Protein AF-A0A085L939-F1 (afdb_monomer_lite)

Secondary structure (DSSP, 8-state):
-EEEEEEEEETTEEEEEEEE---S-------------------TTTTS--EEEEEEEE-TTS-EEEE----HHHHHHHHHHHHHHHHHH--

pLDDT: mean 78.15, std 19.43, range [39.0, 96.56]

Radius of gyration: 18.47 Å; chains: 1; bounding box: 44×24×51 Å

Structure (mmCIF, N/CA/C/O backbone):
data_AF-A0A085L939-F1
#
_entry.id   AF-A0A085L939-F1
#
loop_
_atom_site.group_PDB
_atom_site.id
_atom_site.type_symbol
_atom_site.label_atom_id
_atom_site.label_alt_id
_atom_site.label_comp_id
_atom_site.label_asym_id
_atom_site.label_entity_id
_atom_site.label_seq_id
_atom_site.pdbx_PDB_ins_code
_atom_site.Cartn_x
_atom_site.Cartn_y
_atom_site.Cartn_z
_atom_site.occupancy
_atom_site.B_iso_or_equiv
_atom_site.auth_seq_id
_atom_site.auth_comp_id
_atom_site.auth_asym_id
_atom_site.auth_atom_id
_atom_site.pdbx_PDB_model_num
ATOM 1 N N . ASP A 1 1 ? -2.758 -5.097 -17.715 1.00 75.19 1 ASP A N 1
ATOM 2 C CA . ASP A 1 1 ? -3.454 -5.599 -16.501 1.00 75.19 1 ASP A CA 1
ATOM 3 C C . ASP A 1 1 ? -2.642 -5.243 -15.257 1.00 75.19 1 ASP A C 1
ATOM 5 O O . ASP A 1 1 ? -1.437 -5.070 -15.381 1.00 75.19 1 ASP A O 1
ATOM 9 N N . PHE A 1 2 ? -3.277 -5.136 -14.084 1.00 84.38 2 PHE A N 1
ATOM 10 C CA . PHE A 1 2 ? -2.581 -4.901 -12.809 1.00 84.38 2 PHE A CA 1
ATOM 11 C C . PHE A 1 2 ? -2.433 -6.200 -12.019 1.00 84.38 2 PHE A C 1
ATOM 13 O O . PHE A 1 2 ? -3.376 -6.994 -11.939 1.00 84.38 2 PHE A O 1
ATOM 20 N N . PHE A 1 3 ? -1.284 -6.385 -11.375 1.00 88.88 3 PHE A N 1
ATOM 21 C CA . PHE A 1 3 ? -1.022 -7.532 -10.507 1.00 88.88 3 PHE A CA 1
ATOM 22 C C . PHE A 1 3 ? -0.535 -7.051 -9.148 1.00 88.88 3 PHE A C 1
ATOM 24 O O . PHE A 1 3 ? 0.301 -6.157 -9.074 1.00 88.88 3 PHE A O 1
ATOM 31 N N . ILE A 1 4 ? -1.050 -7.655 -8.075 1.00 91.81 4 ILE A N 1
ATOM 32 C CA . ILE A 1 4 ? -0.571 -7.374 -6.720 1.00 91.81 4 ILE A CA 1
ATOM 33 C C . ILE A 1 4 ? 0.830 -7.966 -6.589 1.00 91.81 4 ILE A C 1
ATOM 35 O O . ILE A 1 4 ? 0.998 -9.182 -6.722 1.00 91.81 4 ILE A O 1
ATOM 39 N N . VAL A 1 5 ? 1.812 -7.108 -6.335 1.00 91.38 5 VAL A N 1
ATOM 40 C CA . VAL A 1 5 ? 3.207 -7.506 -6.126 1.00 91.38 5 VAL A CA 1
ATOM 41 C C . VAL A 1 5 ? 3.562 -7.610 -4.653 1.00 91.38 5 VAL A C 1
ATOM 43 O O . VAL A 1 5 ? 4.389 -8.445 -4.298 1.00 91.38 5 VAL A O 1
ATOM 46 N N . ASP A 1 6 ? 2.905 -6.820 -3.801 1.00 92.25 6 ASP A N 1
ATOM 47 C CA . ASP A 1 6 ? 3.156 -6.826 -2.363 1.00 92.25 6 ASP A CA 1
ATOM 48 C C . ASP A 1 6 ? 1.934 -6.379 -1.541 1.00 92.25 6 ASP A C 1
ATOM 50 O O . ASP A 1 6 ? 1.008 -5.739 -2.050 1.00 92.25 6 ASP A O 1
ATOM 54 N N . GLU A 1 7 ? 1.930 -6.721 -0.251 1.00 94.06 7 GLU A N 1
ATOM 55 C CA . GLU A 1 7 ? 0.885 -6.377 0.715 1.00 94.06 7 GLU A CA 1
ATOM 56 C C . GLU A 1 7 ? 1.480 -5.762 1.989 1.00 94.06 7 GLU A C 1
ATOM 58 O O . GLU A 1 7 ? 2.227 -6.390 2.742 1.00 94.06 7 GLU A O 1
ATOM 63 N N . LEU A 1 8 ? 1.065 -4.534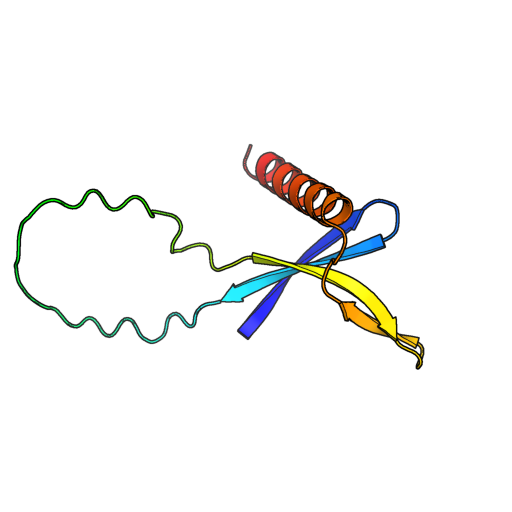 2.293 1.00 94.31 8 LEU A N 1
ATOM 64 C CA . LEU A 1 8 ? 1.614 -3.719 3.373 1.00 94.31 8 LEU A CA 1
ATOM 65 C C . LEU A 1 8 ? 0.614 -3.611 4.526 1.00 94.31 8 LEU A C 1
ATOM 67 O O . LEU A 1 8 ? -0.603 -3.599 4.331 1.00 94.31 8 LEU A O 1
ATOM 71 N N . THR A 1 9 ? 1.112 -3.483 5.757 1.00 94.62 9 THR A N 1
ATOM 72 C CA . THR A 1 9 ? 0.279 -3.141 6.921 1.00 94.62 9 THR A CA 1
ATOM 73 C C . THR A 1 9 ? 0.843 -1.915 7.624 1.00 94.62 9 THR A C 1
ATOM 75 O O . THR A 1 9 ? 1.886 -1.993 8.272 1.00 94.62 9 THR A O 1
ATOM 78 N N . VAL A 1 10 ? 0.121 -0.799 7.550 1.00 93.56 10 VAL A N 1
ATOM 79 C CA . VAL A 1 10 ? 0.526 0.494 8.120 1.00 93.56 10 VAL A CA 1
ATOM 80 C C . VAL A 1 10 ? -0.577 0.986 9.055 1.00 93.56 10 VAL A C 1
ATOM 82 O O . VAL A 1 10 ? -1.755 0.966 8.714 1.00 93.56 10 VAL A O 1
ATOM 85 N N . GLU A 1 11 ? -0.213 1.333 10.292 1.00 93.12 11 GLU A N 1
ATOM 86 C CA . GLU A 1 11 ? -1.140 1.794 11.349 1.00 93.12 11 GLU A CA 1
ATOM 87 C C . GLU A 1 11 ? -2.352 0.864 11.622 1.00 93.12 11 GLU A C 1
ATOM 89 O O . GLU A 1 11 ? -3.360 1.274 12.194 1.00 93.12 11 GLU A O 1
ATOM 94 N N . GLY A 1 12 ? -2.239 -0.423 11.273 1.00 92.12 12 GLY A N 1
ATOM 95 C CA . GLY A 1 12 ? -3.303 -1.423 11.433 1.00 92.12 1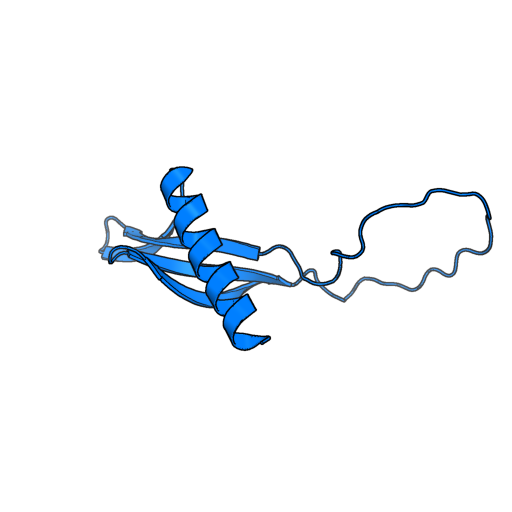2 GLY A CA 1
ATOM 96 C C . GLY A 1 12 ? -4.267 -1.528 10.247 1.00 92.12 12 GLY A C 1
ATOM 97 O O . GLY A 1 12 ? -5.139 -2.397 10.268 1.00 92.12 12 GLY A O 1
ATOM 98 N N . ASN A 1 13 ? -4.081 -0.705 9.216 1.00 94.81 13 ASN A N 1
ATOM 99 C CA . ASN A 1 13 ? -4.752 -0.823 7.927 1.00 94.81 13 ASN A CA 1
ATOM 100 C C . ASN A 1 13 ? -3.900 -1.660 6.968 1.00 94.81 13 ASN A C 1
ATOM 102 O O . ASN A 1 13 ? -2.673 -1.693 7.089 1.00 94.81 13 ASN A O 1
ATOM 106 N N . LYS A 1 14 ? -4.552 -2.334 6.020 1.00 96.56 14 LYS A N 1
ATOM 107 C CA . LYS A 1 14 ? -3.881 -3.124 4.985 1.00 96.56 14 LYS A CA 1
ATOM 108 C C . LYS A 1 14 ? -3.912 -2.395 3.651 1.00 96.56 14 LYS A C 1
ATOM 110 O O . LYS A 1 14 ? -4.934 -1.799 3.309 1.00 96.56 14 LYS A O 1
ATOM 115 N N . TYR A 1 15 ? -2.841 -2.544 2.886 1.00 96.38 15 TYR A N 1
ATOM 116 C CA . TYR A 1 15 ? -2.675 -1.956 1.564 1.00 96.38 15 TYR A CA 1
ATOM 117 C C . TYR A 1 15 ? -2.100 -2.992 0.600 1.00 96.38 15 TYR A C 1
ATOM 119 O O . TYR A 1 15 ? -1.407 -3.915 1.029 1.00 96.38 15 TYR A O 1
ATOM 127 N N . ALA A 1 16 ? -2.393 -2.840 -0.683 1.00 95.94 16 ALA A N 1
ATOM 128 C CA . ALA A 1 16 ? -1.849 -3.649 -1.761 1.00 95.94 16 ALA A CA 1
ATOM 129 C C . ALA A 1 16 ? -1.047 -2.752 -2.703 1.00 95.94 16 ALA A C 1
ATOM 131 O O . ALA A 1 16 ? -1.525 -1.685 -3.088 1.00 95.94 16 ALA A O 1
ATOM 132 N N . VAL A 1 17 ? 0.146 -3.203 -3.075 1.00 93.50 17 VAL A N 1
ATOM 133 C CA . VAL A 1 17 ? 0.956 -2.595 -4.132 1.00 93.50 17 VAL A CA 1
ATOM 134 C C . VAL A 1 17 ? 0.675 -3.361 -5.410 1.00 93.50 17 VAL A C 1
ATOM 136 O O . VAL A 1 17 ? 0.819 -4.587 -5.444 1.00 93.50 17 VAL A O 1
ATOM 139 N N . LEU A 1 18 ? 0.251 -2.658 -6.451 1.00 92.81 18 LEU A N 1
ATOM 140 C CA . LEU A 1 18 ? -0.021 -3.231 -7.756 1.00 92.81 18 LEU A CA 1
ATOM 141 C C . LEU A 1 18 ? 0.939 -2.640 -8.776 1.00 92.81 18 LEU A C 1
ATOM 143 O O . LEU A 1 18 ? 1.076 -1.425 -8.839 1.00 92.81 18 LEU A O 1
ATOM 147 N N . LEU A 1 19 ? 1.548 -3.490 -9.596 1.00 88.06 19 LEU A N 1
ATOM 148 C CA . LEU A 1 19 ? 2.266 -3.034 -10.783 1.00 88.06 19 LEU A CA 1
ATOM 149 C C . LEU A 1 19 ? 1.368 -3.196 -11.998 1.00 88.06 19 LEU A C 1
ATOM 151 O O . LEU A 1 19 ? 0.733 -4.248 -12.180 1.00 88.06 19 LEU A O 1
ATOM 155 N N . SER A 1 20 ? 1.318 -2.156 -12.824 1.00 83.69 20 SER A N 1
ATOM 156 C CA . SER A 1 20 ? 0.873 -2.318 -14.198 1.00 83.69 20 SER A CA 1
ATOM 157 C C . SER A 1 20 ? 2.002 -2.992 -14.971 1.00 83.69 20 SER A C 1
ATOM 159 O O . SER A 1 20 ? 3.113 -2.479 -15.052 1.00 83.69 20 SER A O 1
ATOM 161 N N . LEU A 1 21 ? 1.741 -4.190 -15.493 1.00 68.69 21 LEU A N 1
ATOM 162 C CA . LEU A 1 21 ? 2.575 -4.679 -16.581 1.00 68.69 21 LEU A CA 1
ATOM 163 C C . LEU A 1 21 ? 2.042 -3.965 -17.816 1.00 68.69 21 LEU A C 1
ATOM 165 O O . LEU A 1 21 ? 0.963 -4.324 -18.310 1.00 68.69 21 LEU A O 1
ATOM 169 N N . GLU A 1 22 ? 2.735 -2.915 -18.255 1.00 61.28 22 GLU A N 1
ATOM 170 C CA . GLU A 1 22 ? 2.601 -2.492 -19.642 1.00 61.28 22 GLU A CA 1
ATOM 171 C C . GLU A 1 22 ? 2.865 -3.725 -20.504 1.00 61.28 22 GLU A C 1
ATOM 173 O O . GLU A 1 22 ? 3.768 -4.525 -20.257 1.00 61.28 22 GLU A O 1
ATOM 178 N N . GLU A 1 23 ? 1.939 -3.981 -21.417 1.00 50.38 23 GLU A N 1
ATOM 179 C CA . GLU A 1 23 ? 1.963 -5.153 -22.269 1.00 50.38 23 GLU A CA 1
ATOM 180 C C . GLU A 1 23 ? 3.236 -5.071 -23.124 1.00 50.38 23 GLU A C 1
ATOM 182 O O . GLU A 1 23 ? 3.285 -4.311 -24.086 1.00 50.38 23 GLU A O 1
ATOM 187 N N . GLU A 1 24 ? 4.268 -5.839 -22.759 1.00 50.66 24 GLU A N 1
ATOM 188 C CA . GLU A 1 24 ? 5.537 -6.058 -23.483 1.00 50.66 24 GLU A CA 1
ATOM 189 C C . GLU A 1 24 ? 5.311 -6.668 -24.900 1.00 50.66 24 GLU A C 1
ATOM 191 O O . GLU A 1 24 ? 6.114 -7.457 -25.388 1.00 50.66 24 GLU A O 1
ATOM 196 N N . GLU A 1 25 ? 4.188 -6.387 -25.578 1.00 50.12 25 GLU A N 1
ATOM 197 C CA . GLU A 1 25 ? 3.779 -7.004 -26.850 1.00 50.12 25 GLU A CA 1
ATOM 198 C C . GLU A 1 25 ? 3.517 -6.003 -27.993 1.00 50.12 25 GLU A C 1
ATOM 200 O O . GLU A 1 25 ? 2.853 -6.344 -28.971 1.00 50.12 25 GLU A O 1
ATOM 205 N N . SER A 1 26 ? 4.071 -4.786 -27.960 1.00 47.56 26 SER A N 1
ATOM 206 C CA . SER A 1 26 ? 4.096 -3.948 -29.174 1.00 47.56 26 SER A CA 1
ATOM 207 C C . SER A 1 26 ? 5.338 -3.084 -29.365 1.00 47.56 26 SER A C 1
ATOM 209 O O . SER A 1 26 ? 5.261 -2.037 -30.002 1.00 47.56 26 SER A O 1
ATOM 211 N N . VAL A 1 27 ? 6.505 -3.549 -28.916 1.00 53.62 27 VAL A N 1
ATOM 212 C CA . VAL A 1 27 ? 7.754 -3.213 -29.617 1.00 53.62 27 VAL A CA 1
ATOM 213 C C . VAL A 1 27 ? 7.808 -4.046 -30.901 1.00 53.62 27 VAL A C 1
ATOM 215 O O . VAL A 1 27 ? 8.557 -5.014 -31.028 1.00 53.62 27 VAL A O 1
ATOM 218 N N . GLU A 1 28 ? 6.947 -3.705 -31.865 1.00 50.53 28 GLU A N 1
ATOM 219 C CA . GLU A 1 28 ? 7.311 -3.946 -33.257 1.00 50.53 28 GLU A CA 1
ATOM 220 C C . GLU A 1 28 ? 8.470 -2.992 -33.532 1.00 50.53 28 GLU A C 1
ATOM 222 O O . GLU A 1 28 ? 8.286 -1.786 -33.649 1.00 50.53 28 GLU A O 1
ATOM 227 N N . ASP A 1 29 ? 9.663 -3.577 -33.511 1.00 50.53 29 ASP A N 1
ATOM 228 C CA . ASP A 1 29 ? 10.923 -3.117 -34.086 1.00 50.53 29 ASP A CA 1
ATOM 229 C C . ASP A 1 29 ? 10.672 -2.518 -35.488 1.00 50.53 29 ASP A C 1
ATOM 231 O O . ASP A 1 29 ? 10.857 -3.163 -36.520 1.00 50.53 29 ASP A O 1
ATOM 235 N N . GLU A 1 30 ? 10.146 -1.295 -35.543 1.00 54.53 30 GLU A N 1
ATOM 236 C CA . GLU A 1 30 ? 10.212 -0.458 -36.729 1.00 54.53 30 GLU A CA 1
ATOM 237 C C . GLU A 1 30 ? 11.597 0.182 -36.695 1.00 54.53 30 GLU A C 1
ATOM 239 O O . GLU A 1 30 ? 11.811 1.228 -36.088 1.00 54.53 30 GLU A O 1
ATOM 244 N N . GLU A 1 31 ? 12.562 -0.514 -37.305 1.00 55.72 31 GLU A N 1
ATOM 245 C CA . GLU A 1 31 ? 13.832 0.071 -37.722 1.00 55.72 31 GLU A CA 1
ATOM 246 C C . GLU A 1 31 ? 13.535 1.323 -38.569 1.00 55.72 31 GLU A C 1
ATOM 248 O O . GLU A 1 31 ? 13.302 1.218 -39.776 1.00 55.72 31 GLU A O 1
ATOM 253 N N . ASP A 1 32 ? 13.507 2.504 -37.946 1.00 48.72 32 ASP A N 1
ATOM 254 C CA . ASP A 1 32 ? 13.569 3.778 -38.660 1.00 48.72 32 ASP A CA 1
ATOM 255 C C . ASP A 1 32 ? 14.980 4.350 -38.505 1.00 48.72 32 ASP A C 1
ATOM 257 O O . ASP A 1 32 ? 15.500 4.584 -37.411 1.00 48.72 32 ASP A O 1
ATOM 261 N N . GLU A 1 33 ? 15.640 4.436 -39.654 1.00 60.06 33 GLU A N 1
ATOM 262 C CA . GLU A 1 33 ? 17.033 4.804 -39.825 1.00 60.06 33 GLU A CA 1
ATOM 263 C C . GLU A 1 33 ? 17.239 6.311 -39.587 1.00 60.06 33 GLU A C 1
ATOM 265 O O . GLU A 1 33 ? 16.516 7.135 -40.135 1.00 60.06 33 GLU A O 1
ATOM 270 N N . GLU A 1 34 ? 18.315 6.635 -38.864 1.00 60.06 34 GLU A N 1
ATOM 271 C CA . GLU A 1 34 ? 19.087 7.889 -38.914 1.00 60.06 34 GLU A CA 1
ATOM 272 C C . GLU A 1 34 ? 18.331 9.233 -38.780 1.00 60.06 34 GLU A C 1
ATOM 274 O O . GLU A 1 34 ? 17.893 9.818 -39.768 1.00 60.06 34 GLU A O 1
ATOM 279 N N . ASP A 1 35 ? 18.410 9.850 -37.595 1.00 45.41 35 ASP A N 1
ATOM 280 C CA . ASP A 1 35 ? 18.776 11.272 -37.508 1.00 45.41 35 ASP A CA 1
ATOM 281 C C . ASP A 1 35 ? 19.516 11.550 -36.183 1.00 45.41 35 ASP A C 1
ATOM 283 O O . ASP A 1 35 ? 19.011 11.297 -35.091 1.00 45.41 35 ASP A O 1
ATOM 287 N N . GLU A 1 36 ? 20.762 12.015 -36.292 1.00 65.19 36 GLU A N 1
ATOM 288 C CA . GLU A 1 36 ? 21.519 12.601 -35.184 1.00 65.19 36 GLU A CA 1
ATOM 289 C C . GLU A 1 36 ? 20.977 14.017 -34.947 1.00 65.19 36 GLU A C 1
ATOM 291 O O . GLU A 1 36 ? 21.033 14.786 -35.894 1.00 65.19 36 GLU A O 1
ATOM 296 N N . GLU A 1 37 ? 20.523 14.383 -33.742 1.00 51.72 37 GLU A N 1
ATOM 297 C CA . GLU A 1 37 ? 20.894 15.618 -33.011 1.00 51.72 37 GLU A CA 1
ATOM 298 C C . GLU A 1 37 ? 20.338 15.554 -31.569 1.00 51.72 37 GLU A C 1
ATOM 300 O O . GLU A 1 37 ? 19.158 15.295 -31.363 1.00 51.72 37 GLU A O 1
ATOM 305 N N . ASP A 1 38 ? 21.237 15.783 -30.603 1.00 54.19 38 ASP A N 1
ATOM 306 C CA . ASP A 1 38 ? 21.042 16.084 -29.174 1.00 54.19 38 ASP A CA 1
ATOM 307 C C . ASP A 1 38 ? 19.602 16.379 -28.700 1.00 54.19 38 ASP A C 1
ATOM 309 O O . ASP A 1 38 ? 19.143 17.515 -28.822 1.00 54.19 38 ASP A O 1
ATOM 313 N N . GLU A 1 39 ? 19.000 15.438 -27.972 1.00 52.56 39 GLU A N 1
ATOM 314 C CA . GLU A 1 39 ? 18.207 15.735 -26.774 1.00 52.56 39 GLU A CA 1
ATOM 315 C C . GLU A 1 39 ? 18.647 14.721 -25.699 1.00 52.56 39 GLU A C 1
ATOM 317 O O . GLU A 1 39 ? 18.464 13.515 -25.846 1.00 52.56 39 GLU A O 1
ATOM 322 N N . GLU A 1 40 ? 19.365 15.191 -24.667 1.00 56.00 40 GLU A N 1
ATOM 323 C CA . GLU A 1 40 ? 19.597 14.421 -23.436 1.00 56.00 40 GLU A CA 1
ATOM 324 C C . GLU A 1 40 ? 18.233 14.271 -22.739 1.00 56.00 40 GLU A C 1
ATOM 326 O O . GLU A 1 40 ? 17.916 15.039 -21.832 1.00 56.00 40 GLU A O 1
ATOM 331 N N . ASP A 1 41 ? 17.400 13.349 -23.223 1.00 40.97 41 ASP A N 1
ATOM 332 C CA . ASP A 1 41 ? 16.155 12.963 -22.567 1.00 40.97 41 ASP A CA 1
ATOM 333 C C . ASP A 1 41 ? 16.505 12.134 -21.325 1.00 40.97 41 ASP A C 1
ATOM 335 O O . ASP A 1 41 ? 16.991 11.002 -21.381 1.00 40.97 41 ASP A O 1
ATOM 339 N N . GLU A 1 42 ? 16.345 12.785 -20.178 1.00 52.38 42 GLU A N 1
ATOM 340 C CA . GLU A 1 42 ? 16.282 12.174 -18.860 1.00 52.38 42 GLU A CA 1
ATOM 341 C C . GLU A 1 42 ? 15.016 11.305 -18.798 1.00 52.38 42 GLU A C 1
ATOM 343 O O . GLU A 1 42 ? 13.962 11.892 -18.630 1.00 52.38 42 GLU A O 1
ATOM 348 N N . GLU A 1 43 ? 15.080 9.970 -18.918 1.00 44.22 43 GLU A N 1
ATOM 349 C CA . GLU A 1 43 ? 14.007 9.057 -18.442 1.00 44.22 43 GLU A CA 1
ATOM 350 C C . GLU A 1 43 ? 14.411 7.558 -18.534 1.00 44.22 43 GLU A C 1
ATOM 352 O O . GLU A 1 43 ? 13.729 6.722 -19.107 1.00 44.22 43 GLU A O 1
ATOM 357 N N . ASP A 1 44 ? 15.530 7.163 -17.910 1.00 39.00 44 ASP A N 1
ATOM 358 C CA . ASP A 1 44 ? 15.829 5.739 -17.622 1.00 39.00 44 ASP A CA 1
ATOM 359 C C . ASP A 1 44 ? 15.037 5.248 -16.374 1.00 39.00 44 ASP A C 1
ATOM 361 O O . ASP A 1 44 ? 15.616 4.767 -15.399 1.00 39.00 44 ASP A O 1
ATOM 365 N N . GLU A 1 45 ? 13.708 5.397 -16.372 1.00 49.31 45 GLU A N 1
ATOM 366 C CA . GLU A 1 45 ? 12.786 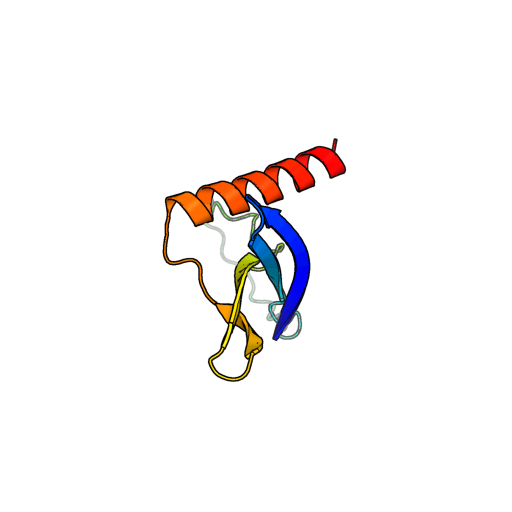4.711 -15.436 1.00 49.31 45 GLU A CA 1
ATOM 367 C C . GLU A 1 45 ? 11.635 3.985 -16.178 1.00 49.31 45 GLU A C 1
ATOM 369 O O . GLU A 1 45 ? 10.695 3.505 -15.555 1.00 49.31 45 GLU A O 1
ATOM 374 N N . GLU A 1 46 ? 11.714 3.843 -17.507 1.00 44.34 46 GLU A N 1
ATOM 375 C CA . GLU A 1 46 ? 10.638 3.284 -18.351 1.00 44.34 46 GLU A CA 1
ATOM 376 C C . GLU A 1 46 ? 10.443 1.748 -18.267 1.00 44.34 46 GLU A C 1
ATOM 378 O O . GLU A 1 46 ? 9.507 1.227 -18.866 1.00 44.34 46 GLU A O 1
ATOM 383 N N . ASP A 1 47 ? 11.271 0.996 -17.526 1.00 47.41 47 ASP A N 1
ATOM 384 C CA . ASP A 1 47 ? 11.184 -0.485 -17.476 1.00 47.41 47 ASP A CA 1
ATOM 385 C C . ASP A 1 47 ? 10.562 -1.039 -16.169 1.00 47.41 47 ASP A C 1
ATOM 387 O O . ASP A 1 47 ? 10.199 -2.215 -16.089 1.00 47.41 47 ASP A O 1
ATOM 391 N N . GLU A 1 48 ? 10.379 -0.208 -15.135 1.00 53.78 48 GLU A N 1
ATOM 392 C CA . GLU A 1 48 ? 9.675 -0.579 -13.895 1.00 53.78 48 GLU A CA 1
ATOM 393 C C . GLU A 1 48 ? 8.264 0.018 -13.922 1.00 53.78 48 GLU A C 1
ATOM 395 O O . GLU A 1 48 ? 8.016 1.085 -13.373 1.00 53.78 48 GLU A O 1
ATOM 400 N N . GLY A 1 49 ? 7.344 -0.664 -14.614 1.00 62.50 49 GLY A N 1
ATOM 401 C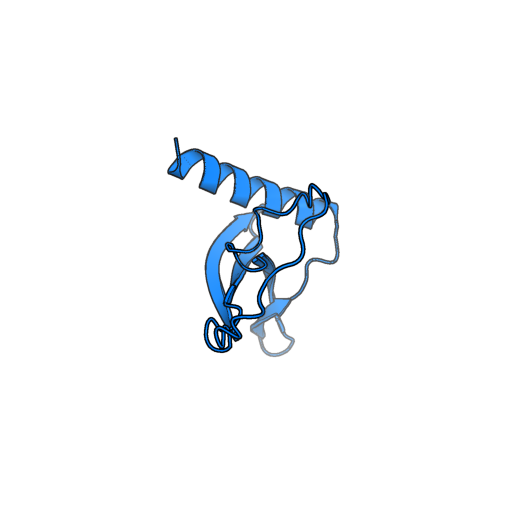 CA . GLY A 1 49 ? 5.975 -0.191 -14.858 1.00 62.50 49 GLY A CA 1
ATOM 402 C C . GLY A 1 49 ? 5.270 0.447 -13.649 1.00 62.50 49 GLY A C 1
ATOM 403 O O . GLY A 1 49 ? 5.521 0.100 -12.496 1.00 62.50 49 GLY A O 1
ATOM 404 N N . GLU A 1 50 ? 4.340 1.370 -13.919 1.00 76.31 50 GLU A N 1
ATOM 405 C CA . GLU A 1 50 ? 3.747 2.245 -12.897 1.00 76.31 50 GLU A CA 1
ATOM 406 C C . GLU A 1 50 ? 3.152 1.453 -11.714 1.00 76.31 50 GLU A C 1
ATOM 408 O O . GLU A 1 50 ? 2.231 0.634 -11.871 1.00 76.31 50 GLU A O 1
ATOM 413 N N . ALA A 1 51 ? 3.696 1.710 -10.519 1.00 87.00 51 ALA A N 1
ATOM 414 C CA . ALA A 1 51 ? 3.237 1.140 -9.263 1.00 87.00 51 ALA A CA 1
ATOM 415 C C . ALA A 1 51 ? 2.116 1.988 -8.654 1.00 87.00 51 ALA A C 1
ATOM 417 O O . ALA A 1 51 ? 2.265 3.191 -8.445 1.00 87.00 51 ALA A O 1
ATOM 418 N N . VAL A 1 52 ? 1.008 1.349 -8.281 1.00 91.75 52 VAL A N 1
ATOM 419 C CA . VAL A 1 52 ? -0.107 1.987 -7.572 1.00 91.75 52 VAL A CA 1
ATOM 420 C C . VAL A 1 52 ? -0.358 1.295 -6.236 1.00 91.75 52 VAL A C 1
ATOM 422 O O . VAL A 1 52 ? -0.364 0.067 -6.140 1.00 91.75 52 VAL A O 1
ATOM 425 N N . ILE A 1 53 ? -0.581 2.085 -5.185 1.00 94.19 53 ILE A N 1
ATOM 426 C CA . ILE A 1 53 ? -0.863 1.589 -3.834 1.00 94.19 53 ILE A CA 1
ATOM 427 C C . ILE A 1 53 ? -2.331 1.851 -3.502 1.00 94.19 53 ILE A C 1
ATOM 429 O O . ILE A 1 53 ? -2.775 2.997 -3.493 1.00 94.19 53 ILE A O 1
ATOM 433 N N . LEU A 1 54 ? -3.069 0.789 -3.175 1.00 95.44 54 LEU A N 1
ATOM 434 C CA . LEU A 1 54 ? -4.491 0.843 -2.822 1.00 95.44 54 LEU A CA 1
ATOM 435 C C . LEU A 1 54 ? -4.738 0.314 -1.408 1.00 95.44 54 LEU A C 1
ATOM 437 O O . LEU A 1 54 ? -4.007 -0.543 -0.910 1.00 95.44 54 LEU A O 1
ATOM 441 N N . LYS A 1 55 ? -5.798 0.786 -0.752 1.00 96.56 55 LYS A N 1
ATOM 442 C CA . LYS A 1 55 ? -6.190 0.393 0.608 1.00 96.56 55 LYS A CA 1
ATOM 443 C C . LYS A 1 55 ? -7.281 -0.669 0.592 1.00 96.56 55 LYS A C 1
ATOM 445 O O . LYS A 1 55 ? -8.257 -0.548 -0.140 1.00 96.56 55 LYS A O 1
ATOM 450 N N . TYR A 1 56 ? -7.174 -1.665 1.467 1.00 95.69 56 TYR A N 1
ATOM 451 C CA . TYR A 1 56 ? -8.270 -2.603 1.701 1.00 95.69 56 TYR A CA 1
ATOM 452 C C . TYR A 1 56 ? -9.358 -1.964 2.567 1.00 95.69 56 TYR A C 1
ATOM 454 O O . TYR A 1 56 ? -9.120 -1.587 3.720 1.00 95.69 56 TYR A O 1
ATOM 462 N N . VAL A 1 57 ? -10.573 -1.909 2.032 1.00 95.31 57 VAL A N 1
ATOM 463 C CA . VAL A 1 57 ? -11.774 -1.436 2.726 1.00 95.31 57 VAL A CA 1
ATOM 464 C C . VAL A 1 57 ? -12.896 -2.463 2.602 1.00 95.31 57 VAL A C 1
ATOM 466 O O . VAL A 1 57 ? -12.860 -3.345 1.749 1.00 95.31 57 VAL A O 1
ATOM 469 N N . PHE A 1 58 ? -13.889 -2.381 3.486 1.00 93.75 58 PHE A N 1
ATOM 470 C CA . PHE A 1 58 ? -15.073 -3.234 3.418 1.00 93.75 58 PHE A CA 1
ATOM 471 C C . PHE A 1 58 ? -16.232 -2.454 2.813 1.00 93.75 58 PHE A C 1
ATOM 473 O O . PHE A 1 58 ? -16.566 -1.373 3.303 1.00 93.75 58 PHE A O 1
ATOM 480 N N . ASP A 1 59 ? -16.862 -3.022 1.790 1.00 95.88 59 ASP A N 1
ATOM 481 C CA . ASP A 1 59 ? -18.091 -2.472 1.228 1.00 95.88 59 ASP A CA 1
ATOM 482 C C . ASP A 1 59 ? -19.300 -2.661 2.174 1.00 95.88 59 ASP A C 1
ATOM 484 O O . ASP A 1 59 ? -19.212 -3.240 3.263 1.00 95.88 59 ASP A O 1
ATOM 488 N N . GLU A 1 60 ? -20.471 -2.175 1.753 1.00 95.06 60 GLU A N 1
ATOM 489 C CA . GLU A 1 60 ? -21.721 -2.292 2.520 1.00 95.06 60 GLU A CA 1
ATOM 490 C C . GLU A 1 60 ? -22.183 -3.748 2.734 1.00 95.06 60 GLU A C 1
ATOM 492 O O . GLU A 1 60 ? -22.991 -4.024 3.627 1.00 95.06 60 GLU A O 1
ATOM 497 N N . GLU A 1 61 ? -21.684 -4.684 1.928 1.00 95.25 61 GLU A N 1
ATOM 498 C CA . GLU A 1 61 ? -21.984 -6.115 1.990 1.00 95.25 61 GLU A CA 1
ATOM 499 C C . GLU A 1 61 ? -20.959 -6.884 2.848 1.00 95.25 61 GLU A C 1
ATOM 501 O O . GLU A 1 61 ? -21.189 -8.046 3.199 1.00 95.25 61 GLU A O 1
ATOM 506 N N . GLY A 1 62 ? -19.876 -6.218 3.265 1.00 94.00 62 GLY A N 1
ATOM 507 C CA . GLY A 1 62 ? -18.784 -6.782 4.050 1.00 94.00 62 GLY A CA 1
ATOM 508 C C . GLY A 1 62 ? -17.739 -7.519 3.213 1.00 94.00 62 GLY A C 1
ATOM 509 O O . GLY A 1 62 ? -17.007 -8.339 3.773 1.00 94.00 62 GLY A O 1
ATOM 510 N N . ASN A 1 63 ? -17.664 -7.264 1.906 1.00 95.25 63 ASN A N 1
ATOM 511 C CA . ASN A 1 6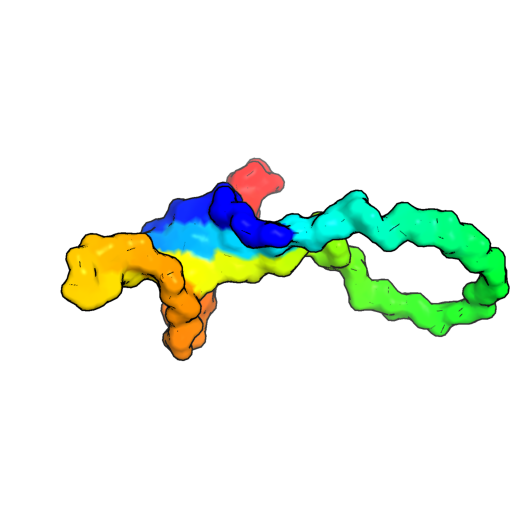3 ? -16.592 -7.772 1.054 1.00 95.25 63 ASN A CA 1
ATOM 512 C C . ASN A 1 63 ? -15.376 -6.844 1.131 1.00 95.25 63 ASN A C 1
ATOM 514 O O . ASN A 1 63 ? -15.527 -5.623 1.128 1.00 95.25 63 ASN A O 1
ATOM 518 N N . GLU A 1 64 ? -14.177 -7.425 1.170 1.00 93.56 64 GLU A N 1
ATOM 519 C CA . GLU A 1 64 ? -12.928 -6.668 1.054 1.00 93.56 64 GLU A CA 1
ATOM 520 C C . GLU A 1 64 ? -12.749 -6.213 -0.400 1.00 93.56 64 GLU A C 1
ATOM 522 O O . GLU A 1 64 ? -12.701 -7.037 -1.317 1.00 93.56 64 GLU A O 1
ATOM 527 N N . ILE A 1 65 ? -12.661 -4.902 -0.595 1.00 94.75 65 ILE A N 1
ATOM 528 C CA . ILE A 1 65 ? -12.382 -4.241 -1.869 1.00 94.75 65 ILE A CA 1
ATOM 529 C C . ILE A 1 65 ? -11.143 -3.353 -1.721 1.00 94.75 65 ILE A C 1
ATOM 531 O O . ILE A 1 65 ? -10.731 -3.032 -0.606 1.00 94.75 65 ILE A O 1
ATOM 535 N N . LEU A 1 66 ? -10.556 -2.962 -2.850 1.00 95.12 66 LEU A N 1
ATOM 536 C CA . LEU A 1 66 ? -9.464 -1.995 -2.898 1.00 95.12 66 LEU A CA 1
ATOM 537 C C . LEU A 1 66 ? -10.023 -0.611 -3.243 1.00 95.12 66 LEU A C 1
ATOM 539 O O . LEU A 1 66 ? -10.827 -0.489 -4.167 1.00 95.12 66 LEU A O 1
ATOM 543 N N . GLU A 1 67 ? -9.604 0.404 -2.497 1.00 94.56 67 GLU A N 1
ATOM 544 C CA . GLU A 1 67 ? -9.985 1.808 -2.673 1.00 94.56 67 GLU A CA 1
ATOM 545 C C . GLU A 1 67 ? -8.730 2.693 -2.707 1.00 94.56 67 GLU A C 1
ATOM 547 O O . GLU A 1 67 ? -7.733 2.389 -2.043 1.00 94.56 67 GLU A O 1
ATOM 552 N N . ASP A 1 68 ? -8.772 3.769 -3.496 1.00 94.62 68 ASP A N 1
ATOM 553 C CA . ASP A 1 68 ? -7.697 4.762 -3.575 1.00 94.62 68 ASP A CA 1
ATOM 554 C C . ASP A 1 68 ? -7.492 5.481 -2.230 1.00 94.62 68 ASP A C 1
ATOM 556 O O . ASP A 1 68 ? -8.421 5.665 -1.439 1.00 94.62 68 ASP A O 1
ATOM 560 N N . ILE A 1 69 ? -6.263 5.924 -1.967 1.00 95.06 69 ILE A N 1
ATOM 561 C CA . ILE A 1 69 ? -5.936 6.691 -0.762 1.00 95.06 69 ILE A CA 1
ATOM 562 C C . ILE A 1 69 ? -6.175 8.181 -1.048 1.00 95.06 69 ILE A C 1
ATOM 564 O O . ILE A 1 69 ? -5.388 8.811 -1.744 1.00 95.06 69 ILE A O 1
ATOM 568 N N . GLU A 1 70 ? -7.254 8.758 -0.509 1.00 94.12 70 GLU A N 1
ATOM 569 C CA . GLU A 1 70 ? -7.567 10.192 -0.684 1.00 94.12 70 GLU A CA 1
ATOM 570 C C . GLU A 1 70 ? -6.742 11.129 0.224 1.00 94.12 70 GLU A C 1
ATOM 572 O O . GLU A 1 70 ? -6.730 12.342 0.017 1.00 94.12 70 GLU A O 1
ATOM 577 N N . ASP A 1 71 ? -6.108 10.589 1.269 1.00 94.69 71 ASP A N 1
ATOM 578 C CA . ASP A 1 71 ? -5.336 11.354 2.253 1.00 94.69 71 ASP A CA 1
ATOM 579 C C . ASP A 1 71 ? -3.842 11.334 1.897 1.00 94.69 71 ASP A C 1
ATOM 581 O O . ASP A 1 71 ? -3.183 10.299 2.009 1.00 94.69 71 ASP A O 1
ATOM 585 N N . ASP A 1 72 ? -3.304 12.489 1.494 1.00 93.00 72 ASP A N 1
ATOM 586 C CA . ASP A 1 72 ? -1.896 12.646 1.102 1.00 93.00 72 ASP A CA 1
ATOM 587 C C . ASP A 1 72 ? -0.914 12.231 2.220 1.00 93.00 72 ASP A C 1
ATOM 589 O O . ASP A 1 72 ? 0.146 11.674 1.933 1.00 93.00 72 ASP A O 1
ATOM 593 N N . GLU A 1 73 ? -1.252 12.459 3.500 1.00 95.25 73 GLU A N 1
ATOM 594 C CA . GLU A 1 73 ? -0.397 12.056 4.630 1.00 95.25 73 GLU A CA 1
ATOM 595 C C . GLU A 1 73 ? -0.392 10.529 4.788 1.00 95.25 73 GLU A C 1
ATOM 597 O O . GLU A 1 73 ? 0.628 9.930 5.138 1.00 95.25 73 GLU A O 1
ATOM 602 N N . GLU A 1 74 ? -1.534 9.883 4.549 1.00 95.44 74 GLU A N 1
ATOM 603 C CA . GLU A 1 74 ? -1.633 8.423 4.535 1.00 95.44 74 GLU A CA 1
ATOM 604 C C . GLU A 1 74 ? -0.841 7.840 3.361 1.00 95.44 74 GLU A C 1
ATOM 606 O O . GLU A 1 74 ? -0.058 6.911 3.563 1.00 95.44 74 GLU A O 1
ATOM 611 N N . TRP A 1 75 ? -0.991 8.415 2.166 1.00 93.31 75 TRP A N 1
ATOM 612 C CA . TRP A 1 75 ? -0.279 7.977 0.967 1.00 93.31 75 TRP A CA 1
ATOM 613 C C . TRP A 1 75 ? 1.237 8.053 1.160 1.00 93.31 75 TRP A C 1
ATOM 615 O O . TRP A 1 75 ? 1.925 7.044 0.998 1.00 93.31 75 TRP A O 1
ATOM 625 N N . GLU A 1 76 ? 1.750 9.200 1.617 1.00 94.44 76 GLU A N 1
ATOM 626 C CA . GLU A 1 76 ? 3.183 9.405 1.845 1.00 94.44 76 GLU A CA 1
ATOM 627 C C . GLU A 1 76 ? 3.743 8.381 2.844 1.00 94.44 76 GLU A C 1
ATOM 629 O O . GLU A 1 76 ? 4.837 7.851 2.656 1.00 94.44 76 GLU A O 1
ATOM 634 N N . LYS A 1 77 ? 3.003 8.040 3.904 1.00 94.81 77 LYS A N 1
ATOM 635 C CA . LYS A 1 77 ? 3.454 7.030 4.876 1.00 94.81 77 LYS A CA 1
ATOM 636 C C . LYS A 1 77 ? 3.563 5.639 4.271 1.00 94.81 77 LYS A C 1
ATOM 638 O O . LYS A 1 77 ? 4.518 4.926 4.575 1.00 94.81 77 LYS A O 1
ATOM 643 N N . VAL A 1 78 ? 2.566 5.224 3.493 1.00 94.56 78 VAL A N 1
ATOM 644 C CA . VAL A 1 78 ? 2.536 3.871 2.926 1.00 94.56 78 VAL A CA 1
ATOM 645 C C . VAL A 1 78 ? 3.578 3.740 1.817 1.00 94.56 78 VAL A C 1
ATOM 647 O O . VAL A 1 78 ? 4.295 2.742 1.801 1.00 94.56 78 VAL A O 1
ATOM 650 N N . ALA A 1 79 ? 3.724 4.764 0.974 1.00 92.62 79 ALA A N 1
ATOM 651 C CA . ALA A 1 79 ? 4.776 4.840 -0.036 1.00 92.62 79 ALA A CA 1
ATOM 652 C C . ALA A 1 79 ? 6.168 4.747 0.605 1.00 92.62 79 ALA A C 1
ATOM 654 O O . ALA A 1 79 ? 6.932 3.842 0.278 1.00 92.62 79 ALA A O 1
ATOM 655 N N . ASN A 1 80 ? 6.449 5.573 1.621 1.00 93.25 80 ASN A N 1
ATOM 656 C CA . ASN A 1 80 ? 7.714 5.508 2.359 1.00 93.25 80 ASN A CA 1
ATOM 657 C C . ASN A 1 80 ? 7.959 4.123 2.980 1.00 93.25 80 ASN A C 1
ATOM 659 O O . ASN A 1 80 ? 9.081 3.625 2.960 1.00 93.25 80 ASN A O 1
ATOM 663 N N . ALA A 1 81 ? 6.928 3.486 3.546 1.00 93.56 81 ALA A N 1
ATOM 664 C CA . ALA A 1 81 ? 7.070 2.157 4.140 1.00 93.56 81 ALA A CA 1
ATOM 665 C C . ALA A 1 81 ? 7.447 1.092 3.098 1.00 93.56 81 ALA A C 1
ATOM 667 O O . ALA A 1 81 ? 8.242 0.202 3.401 1.00 93.56 81 ALA A O 1
ATOM 668 N N . TRP A 1 82 ? 6.883 1.177 1.893 1.00 90.62 82 TRP A N 1
ATOM 669 C CA . TRP A 1 82 ? 7.225 0.293 0.783 1.00 90.62 82 TRP A CA 1
ATOM 670 C C . TRP A 1 82 ? 8.648 0.545 0.275 1.00 90.62 82 TRP A C 1
ATOM 672 O O . TRP A 1 82 ? 9.442 -0.392 0.205 1.00 90.62 82 TRP A O 1
ATOM 682 N N . GLU A 1 83 ? 9.012 1.806 0.034 1.00 89.06 83 GLU A N 1
ATOM 683 C CA . GLU A 1 83 ? 10.368 2.186 -0.378 1.00 89.06 83 GLU A CA 1
ATOM 684 C C . GLU A 1 83 ? 11.428 1.724 0.633 1.00 89.06 83 GLU A C 1
ATOM 686 O O . GLU A 1 83 ? 12.443 1.136 0.252 1.00 89.06 83 GLU A O 1
ATOM 691 N N . GLU A 1 84 ? 11.193 1.915 1.937 1.00 88.50 84 GLU A N 1
ATOM 692 C CA . GLU A 1 84 ? 12.117 1.440 2.973 1.00 88.50 84 GLU A CA 1
ATOM 693 C C . GLU A 1 84 ? 12.297 -0.085 2.940 1.00 88.50 84 GLU A C 1
ATOM 695 O O . GLU A 1 84 ? 13.400 -0.573 3.210 1.00 88.50 84 GLU A O 1
ATOM 700 N N . MET A 1 85 ? 11.252 -0.846 2.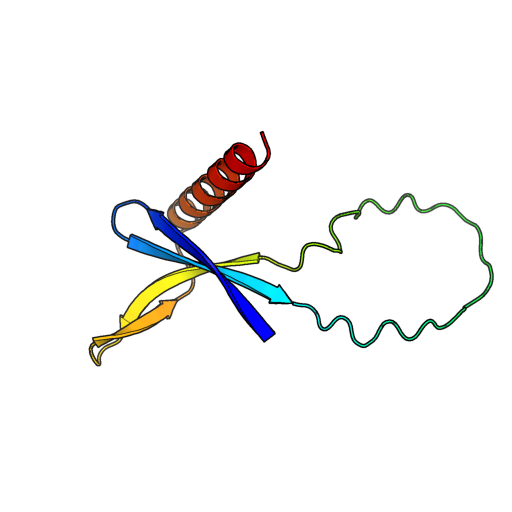597 1.00 84.38 85 MET A N 1
ATOM 701 C CA . MET A 1 85 ? 11.341 -2.303 2.455 1.00 84.38 85 MET A CA 1
ATOM 702 C C . MET A 1 85 ? 12.162 -2.711 1.232 1.00 84.38 85 MET A C 1
ATOM 704 O O . MET A 1 85 ? 13.063 -3.542 1.374 1.00 84.38 85 MET A O 1
ATOM 708 N N . LEU A 1 86 ? 11.952 -2.067 0.081 1.00 83.06 86 LEU A N 1
ATOM 709 C CA . LEU A 1 86 ? 12.744 -2.308 -1.131 1.00 83.06 86 LEU A CA 1
ATOM 710 C C . LEU A 1 86 ? 14.232 -2.004 -0.918 1.00 83.06 86 LEU A C 1
ATOM 712 O O . LEU A 1 86 ? 15.100 -2.804 -1.275 1.00 83.06 86 LEU A O 1
ATOM 716 N N . ILE A 1 87 ? 14.545 -0.878 -0.270 1.00 81.31 87 ILE A N 1
ATOM 717 C CA . ILE A 1 87 ? 15.928 -0.488 0.047 1.00 81.31 87 ILE A CA 1
ATOM 718 C C . ILE A 1 87 ? 16.596 -1.534 0.948 1.00 81.31 87 ILE A C 1
ATOM 720 O O . ILE A 1 87 ? 17.789 -1.822 0.802 1.00 81.31 87 ILE A O 1
ATOM 724 N N . GLN A 1 88 ? 15.842 -2.099 1.894 1.00 73.44 88 GLN A N 1
ATOM 725 C CA . GLN A 1 88 ? 16.353 -3.099 2.823 1.00 73.44 88 GLN A CA 1
ATOM 726 C C . GLN A 1 88 ? 16.565 -4.467 2.158 1.00 73.44 88 GLN A C 1
ATOM 728 O O . GLN A 1 88 ? 17.494 -5.174 2.550 1.00 73.44 88 GLN A O 1
ATOM 733 N N . GLU A 1 89 ? 15.763 -4.832 1.154 1.00 62.50 89 GLU A N 1
ATOM 734 C CA . GLU A 1 89 ? 15.968 -6.049 0.353 1.00 62.50 89 GLU A CA 1
ATOM 735 C C . GLU A 1 89 ? 17.130 -5.935 -0.642 1.00 62.50 89 GLU A C 1
ATOM 737 O O . GLU A 1 89 ? 17.793 -6.937 -0.918 1.00 62.50 89 GLU A O 1
ATOM 742 N N . ASN A 1 90 ? 17.422 -4.731 -1.137 1.00 58.88 90 ASN A N 1
ATOM 743 C CA . ASN A 1 90 ? 18.477 -4.500 -2.127 1.00 58.88 90 ASN A CA 1
ATOM 744 C C . ASN A 1 90 ? 19.853 -4.117 -1.522 1.00 58.88 90 ASN A C 1
ATOM 746 O O . ASN A 1 90 ? 20.783 -3.801 -2.269 1.00 58.88 90 ASN A O 1
ATOM 750 N N . SER A 1 91 ? 19.997 -4.127 -0.184 1.00 52.88 91 SER A N 1
ATOM 751 C CA . SER A 1 91 ? 21.236 -3.774 0.554 1.00 52.88 91 SER A CA 1
ATOM 752 C C . SER A 1 91 ? 22.115 -4.958 0.972 1.00 52.88 91 SER A C 1
ATOM 754 O O . SER A 1 91 ? 21.590 -6.028 1.351 1.00 52.88 91 SER A O 1
#

Sequence (91 aa):
DFFIVDELTVEGNKYAVLLSLEEEESVEDEEDEEDEEDEEDEEDEEDEGEAVILKYVFDEEGNEILEDIEDDEEWEKVANAWEEMLIQENS

Foldseek 3Di:
DWDFPDWDADPNWIKTKIFDPPPPPPPPVPPDDDDDDDDPDPDPPVPRGDIAMWTFDADPVRDTDTHHDPDPVVVVVRVVVVVVVVVVVVD